Protein AF-A0A6G4UBR9-F1 (afdb_monomer_lite)

Sequence (156 aa):
MDETKSGARRSVGLKERVAYGGHAYQVTQICSYRVVLRPESAAERAKAAAEPVGKQRCFTTNPEAREAARSRAAKYRDDWTLVDKSVVHRLPIEQGVVLRSIDSDAETAFITVQCGGVSVAEWEHAAVGDTLEIGGVEYDVAEVGDGSVRLEPKGV

Radius of gyration: 16.21 Å; chains: 1; bounding box: 39×34×44 Å

Structure (mmCIF, N/CA/C/O backbone):
data_AF-A0A6G4UBR9-F1
#
_entry.id   AF-A0A6G4UBR9-F1
#
loop_
_atom_site.group_PDB
_atom_site.id
_atom_site.type_symbol
_atom_site.label_atom_id
_atom_site.label_alt_id
_atom_site.label_comp_id
_atom_site.label_asym_id
_atom_site.label_entity_id
_atom_site.label_seq_id
_atom_site.pdbx_PDB_ins_code
_atom_site.Cartn_x
_atom_site.Cartn_y
_atom_site.Cartn_z
_atom_site.occupancy
_atom_site.B_iso_or_equiv
_atom_site.auth_seq_id
_atom_site.auth_comp_id
_atom_site.auth_asym_id
_atom_site.auth_atom_id
_atom_site.pdbx_PDB_model_num
ATOM 1 N N . MET A 1 1 ? 25.434 16.502 14.320 1.00 30.47 1 MET A N 1
ATOM 2 C CA . MET A 1 1 ? 24.131 15.815 14.390 1.00 30.47 1 MET A CA 1
ATOM 3 C C . MET A 1 1 ? 23.572 15.885 12.987 1.00 30.47 1 MET A C 1
ATOM 5 O O . MET A 1 1 ? 23.349 16.983 12.506 1.00 30.47 1 MET A O 1
ATOM 9 N N . ASP A 1 2 ? 23.578 14.757 12.286 1.00 28.47 2 ASP A N 1
ATOM 10 C CA . ASP A 1 2 ? 23.347 14.677 10.843 1.00 28.47 2 ASP A CA 1
ATOM 11 C C . ASP A 1 2 ? 21.894 14.242 10.599 1.00 28.47 2 ASP A C 1
ATOM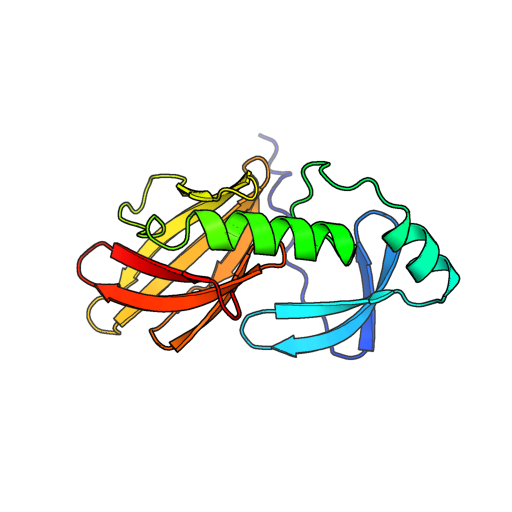 13 O O . ASP A 1 2 ? 21.528 13.099 10.867 1.00 28.47 2 ASP A O 1
ATOM 17 N N . GLU A 1 3 ? 21.054 15.188 10.178 1.00 31.69 3 GLU A N 1
ATOM 18 C CA . GLU A 1 3 ? 19.626 15.013 9.866 1.00 31.69 3 GLU A CA 1
ATOM 19 C C . GLU A 1 3 ? 19.384 14.510 8.427 1.00 31.69 3 GLU A C 1
ATOM 21 O O . GLU A 1 3 ? 18.327 14.733 7.838 1.00 31.69 3 GLU A O 1
ATOM 26 N N . THR A 1 4 ? 20.332 13.801 7.812 1.00 39.03 4 THR A N 1
ATOM 27 C CA . THR A 1 4 ? 20.114 13.198 6.489 1.00 39.03 4 THR A CA 1
ATOM 28 C C . THR A 1 4 ? 19.621 11.757 6.596 1.00 39.03 4 THR A C 1
ATOM 30 O O . THR A 1 4 ? 20.410 10.822 6.505 1.00 39.03 4 THR A O 1
ATOM 33 N N . LYS A 1 5 ? 18.302 11.552 6.764 1.00 38.31 5 LYS A N 1
ATOM 34 C CA . LYS A 1 5 ? 17.585 10.336 6.287 1.00 38.31 5 LYS A CA 1
ATOM 35 C C . LYS A 1 5 ? 16.053 10.375 6.417 1.00 38.31 5 LYS A C 1
ATOM 37 O O . LYS A 1 5 ? 15.416 9.332 6.519 1.00 38.31 5 LYS A O 1
ATOM 42 N N . SER A 1 6 ? 15.431 11.550 6.334 1.00 41.53 6 SER A N 1
ATOM 43 C CA . SER A 1 6 ? 14.025 11.613 5.915 1.00 41.53 6 SER A CA 1
ATOM 44 C C . SER A 1 6 ? 14.013 11.576 4.388 1.00 41.53 6 SER A C 1
ATOM 46 O O . SER A 1 6 ? 14.524 12.493 3.745 1.00 41.53 6 SER A O 1
ATOM 48 N N . GLY A 1 7 ? 13.545 10.479 3.787 1.00 51.84 7 GLY A N 1
ATOM 49 C CA . GLY A 1 7 ? 13.374 10.412 2.336 1.00 51.84 7 GLY A CA 1
ATOM 50 C C . GLY A 1 7 ? 12.474 11.565 1.897 1.00 51.84 7 GLY A C 1
ATOM 51 O O . GLY A 1 7 ? 11.346 11.669 2.369 1.00 51.84 7 GLY A O 1
ATOM 52 N N . ALA A 1 8 ? 12.983 12.467 1.056 1.00 58.78 8 ALA A N 1
ATOM 53 C CA . ALA A 1 8 ? 12.231 13.643 0.639 1.00 58.78 8 ALA A CA 1
ATOM 54 C C . ALA A 1 8 ? 10.898 13.211 0.009 1.00 58.78 8 ALA A C 1
ATOM 56 O O . ALA A 1 8 ? 10.883 12.521 -1.014 1.00 58.78 8 ALA A O 1
ATOM 57 N N . ARG A 1 9 ? 9.778 13.608 0.629 1.00 66.62 9 ARG A N 1
ATOM 58 C CA . ARG A 1 9 ? 8.444 13.434 0.047 1.00 66.62 9 ARG A CA 1
ATOM 59 C C . ARG A 1 9 ? 8.430 14.150 -1.305 1.00 66.62 9 ARG A C 1
ATOM 61 O O . ARG A 1 9 ? 8.761 15.332 -1.386 1.00 66.62 9 ARG A O 1
ATOM 68 N N . ARG A 1 10 ? 8.075 13.428 -2.369 1.00 70.50 10 ARG A N 1
ATOM 69 C CA . ARG A 1 10 ? 7.973 13.965 -3.730 1.00 70.50 10 ARG A CA 1
ATOM 70 C C . ARG A 1 10 ? 6.530 13.871 -4.202 1.00 70.50 10 ARG A C 1
ATOM 72 O O . ARG A 1 10 ? 5.969 12.780 -4.241 1.00 70.50 10 ARG A O 1
ATOM 79 N N . SER A 1 11 ? 5.975 14.999 -4.625 1.00 77.38 11 SER A N 1
ATOM 80 C CA . SER A 1 11 ? 4.713 15.040 -5.364 1.00 77.38 11 SER A CA 1
ATOM 81 C C . SER A 1 11 ? 4.957 14.705 -6.832 1.00 77.38 11 SER A C 1
ATOM 83 O O . SER A 1 11 ? 5.994 15.073 -7.386 1.00 77.38 11 SER A O 1
ATOM 85 N N . VAL A 1 12 ? 4.010 14.007 -7.455 1.00 81.62 12 VAL A N 1
ATOM 86 C CA . VAL A 1 12 ? 4.075 13.629 -8.871 1.00 81.62 12 VAL A CA 1
ATOM 87 C C . VAL A 1 12 ? 2.738 13.899 -9.553 1.00 81.62 12 VAL A C 1
ATOM 89 O O . VAL A 1 12 ? 1.682 13.691 -8.958 1.00 81.62 12 VAL A O 1
ATOM 92 N N . GLY A 1 13 ? 2.777 14.364 -10.799 1.00 86.44 13 GLY A N 1
ATOM 93 C CA . GLY A 1 13 ? 1.607 14.558 -11.652 1.00 86.44 13 GLY A CA 1
ATOM 94 C C . GLY A 1 13 ? 1.343 13.382 -12.596 1.00 86.44 13 GLY A C 1
ATOM 95 O O . GLY A 1 13 ? 2.224 12.574 -12.894 1.00 86.44 13 GLY A O 1
ATOM 96 N N . LEU A 1 14 ? 0.119 13.291 -13.126 1.00 88.31 14 LEU A N 1
ATOM 97 C CA . LEU A 1 14 ? -0.182 12.357 -14.215 1.00 88.31 14 LEU A CA 1
ATOM 98 C C . LEU A 1 14 ? 0.716 12.645 -15.425 1.00 88.31 14 LEU A C 1
ATOM 100 O O . LEU A 1 14 ? 0.948 13.799 -15.781 1.00 88.31 14 LEU A O 1
ATOM 104 N N . LYS A 1 15 ? 1.183 11.580 -16.083 1.00 89.56 15 LYS A N 1
ATOM 105 C CA . LYS A 1 15 ? 2.144 11.586 -17.201 1.00 89.56 15 LYS A CA 1
ATOM 106 C C . LYS A 1 15 ? 3.544 12.096 -16.848 1.00 89.56 15 LYS A C 1
ATOM 108 O O . LYS A 1 15 ? 4.403 12.097 -17.733 1.00 89.56 15 LYS A O 1
ATOM 113 N N . GLU A 1 16 ? 3.798 12.476 -15.595 1.00 92.69 16 GLU A N 1
ATOM 114 C CA . GLU A 1 16 ? 5.127 12.878 -15.142 1.00 92.69 16 GLU A CA 1
ATOM 115 C C . GLU A 1 16 ? 6.119 11.721 -15.277 1.00 92.69 16 GLU A C 1
ATOM 117 O O . GLU A 1 16 ? 5.779 10.549 -15.088 1.00 92.69 16 GLU A O 1
ATOM 122 N N . ARG A 1 17 ? 7.363 12.066 -15.612 1.00 91.00 17 ARG A N 1
ATOM 123 C CA . ARG A 1 17 ? 8.482 11.131 -15.637 1.00 91.00 17 ARG A CA 1
ATOM 124 C C . ARG A 1 17 ? 9.142 11.059 -14.269 1.00 91.00 17 ARG A C 1
ATOM 126 O O . ARG A 1 17 ? 9.564 12.073 -13.710 1.00 91.00 17 ARG A O 1
ATOM 133 N N . VAL A 1 18 ? 9.290 9.846 -13.760 1.00 87.81 18 VAL A N 1
ATOM 134 C CA . VAL A 1 18 ? 9.942 9.576 -12.480 1.00 87.81 18 VAL A CA 1
ATOM 135 C C . VAL A 1 18 ? 11.016 8.515 -12.661 1.00 87.81 18 VAL A C 1
ATOM 137 O O . VAL A 1 18 ? 10.850 7.571 -13.432 1.00 87.81 18 VAL A O 1
ATOM 140 N N . ALA A 1 19 ? 12.126 8.673 -11.946 1.00 85.31 19 ALA A N 1
ATOM 141 C CA . ALA A 1 19 ? 13.169 7.663 -11.873 1.00 85.31 19 ALA A CA 1
ATOM 142 C C . ALA A 1 19 ? 13.040 6.918 -10.543 1.00 85.31 19 ALA A C 1
ATOM 144 O O . ALA A 1 19 ? 12.997 7.549 -9.487 1.00 85.31 19 ALA A O 1
ATOM 145 N N . TYR A 1 20 ? 12.981 5.590 -10.587 1.00 76.69 20 TYR A N 1
ATOM 146 C CA . TYR A 1 20 ? 12.925 4.752 -9.391 1.00 76.69 20 TYR A CA 1
ATOM 147 C C . TYR A 1 20 ? 13.752 3.484 -9.591 1.00 76.69 20 TYR A C 1
ATOM 149 O O . TYR A 1 20 ? 13.640 2.817 -10.617 1.00 76.69 20 TYR A O 1
ATOM 157 N N . GLY A 1 21 ? 14.601 3.150 -8.616 1.00 72.25 21 GLY A N 1
ATOM 158 C CA . GLY A 1 21 ? 15.419 1.934 -8.663 1.00 72.25 21 GLY A CA 1
ATOM 159 C C . GLY A 1 21 ? 16.305 1.817 -9.910 1.00 72.25 21 GLY A C 1
ATOM 160 O O . GLY A 1 21 ? 16.517 0.707 -10.377 1.00 72.25 21 GLY A O 1
ATOM 161 N N . GLY A 1 22 ? 16.770 2.940 -10.473 1.00 79.69 22 GLY A N 1
ATOM 162 C CA . GLY A 1 22 ? 17.583 2.973 -11.698 1.00 79.69 22 GLY A CA 1
ATOM 163 C C . GLY A 1 22 ? 16.797 2.927 -13.015 1.00 79.69 22 GLY A C 1
ATOM 164 O O . GLY A 1 22 ? 17.414 2.949 -14.076 1.00 79.69 22 GLY A O 1
ATOM 165 N N . HIS A 1 23 ? 15.463 2.908 -12.963 1.00 81.81 23 HIS A N 1
ATOM 166 C CA . HIS A 1 23 ? 14.595 2.828 -14.140 1.00 81.81 23 HIS A CA 1
ATOM 167 C C . HIS A 1 23 ? 13.775 4.096 -14.342 1.00 81.81 23 HIS A C 1
ATOM 169 O O . HIS A 1 23 ? 13.371 4.748 -13.374 1.00 81.81 23 HIS A O 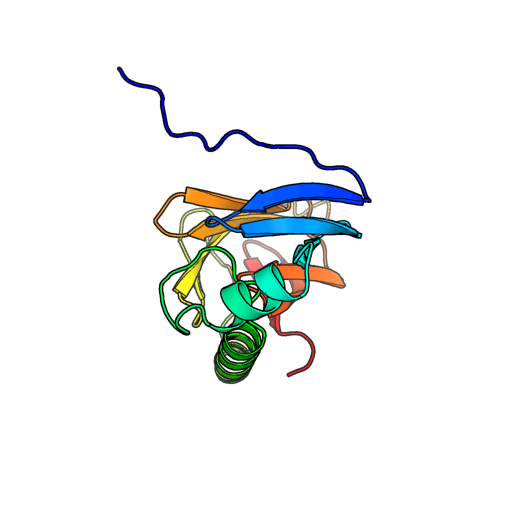1
ATOM 175 N N . ALA A 1 24 ? 13.487 4.401 -15.605 1.00 88.12 24 ALA A N 1
ATOM 176 C CA . ALA A 1 24 ? 12.612 5.500 -15.992 1.00 88.12 24 ALA A CA 1
ATOM 177 C C . ALA A 1 24 ? 11.163 5.022 -16.158 1.00 88.12 24 ALA A C 1
ATOM 179 O O . ALA A 1 24 ? 10.872 4.064 -16.887 1.00 88.12 24 ALA A O 1
ATOM 180 N N . TYR A 1 25 ? 10.244 5.727 -15.504 1.00 88.19 25 TYR A N 1
ATOM 181 C CA . TYR A 1 25 ? 8.816 5.454 -15.534 1.00 88.19 25 TYR A CA 1
ATOM 182 C C . TYR A 1 25 ? 8.013 6.697 -15.892 1.00 88.19 25 TYR A C 1
ATOM 184 O O . TYR A 1 25 ? 8.410 7.824 -15.604 1.00 88.19 25 TYR A O 1
ATOM 192 N N . GLN A 1 26 ? 6.827 6.465 -16.440 1.00 91.69 26 GLN A N 1
ATOM 193 C CA . GLN A 1 26 ? 5.763 7.446 -16.542 1.00 91.69 26 GLN A CA 1
ATOM 194 C C . GLN A 1 26 ? 4.672 7.144 -15.510 1.00 91.69 26 GLN A C 1
ATOM 196 O O . GLN A 1 26 ? 4.237 5.997 -15.371 1.00 91.69 26 GLN A O 1
ATOM 201 N N . VAL A 1 27 ? 4.185 8.179 -14.831 1.00 88.19 27 VAL A N 1
ATOM 202 C CA . VAL A 1 27 ? 2.993 8.098 -13.984 1.00 88.19 27 VAL A CA 1
ATOM 203 C C . VAL A 1 27 ? 1.758 7.954 -14.872 1.00 88.19 27 VAL A C 1
ATOM 205 O O . VAL A 1 27 ? 1.431 8.845 -15.653 1.00 88.19 27 VAL A O 1
ATOM 208 N N . THR A 1 28 ? 1.063 6.827 -14.769 1.00 87.50 28 THR A N 1
ATOM 209 C CA . THR A 1 28 ? -0.104 6.510 -15.615 1.00 87.50 28 THR A CA 1
ATOM 210 C C . THR A 1 28 ? -1.434 6.613 -14.886 1.00 87.50 28 THR A C 1
ATOM 212 O O . THR A 1 28 ? -2.459 6.814 -15.529 1.00 87.50 28 THR A O 1
ATOM 215 N N . GLN A 1 29 ? -1.418 6.527 -13.559 1.00 84.88 29 GLN A N 1
ATOM 216 C CA . GLN A 1 29 ? -2.602 6.641 -12.716 1.00 84.88 29 GLN A CA 1
ATOM 217 C C . GLN A 1 29 ? -2.180 7.184 -11.350 1.00 84.88 29 GLN A C 1
ATOM 219 O O . GLN A 1 29 ? -1.132 6.798 -10.830 1.00 84.88 29 GLN A O 1
ATOM 224 N N . ILE A 1 30 ? -3.004 8.063 -10.786 1.00 81.69 30 ILE A N 1
ATOM 225 C CA . ILE A 1 30 ? -2.905 8.540 -9.407 1.00 81.69 30 ILE A CA 1
ATOM 226 C C . ILE A 1 30 ? -4.266 8.265 -8.773 1.00 81.69 30 ILE A C 1
ATOM 228 O O . ILE A 1 30 ? -5.286 8.733 -9.275 1.00 81.69 30 ILE A O 1
ATOM 232 N N . CYS A 1 31 ? -4.273 7.471 -7.713 1.00 78.31 31 CYS A N 1
ATOM 233 C CA . CYS A 1 31 ? -5.439 7.179 -6.888 1.00 78.31 31 CYS A CA 1
ATOM 234 C C . CYS A 1 31 ? -5.136 7.554 -5.442 1.00 78.31 31 CYS A C 1
ATOM 236 O O . CYS A 1 31 ? -3.971 7.716 -5.084 1.00 78.31 31 CYS A O 1
ATOM 238 N N . SER A 1 32 ? -6.177 7.634 -4.611 1.00 68.12 32 SER A N 1
ATOM 239 C CA . SER A 1 32 ? -6.049 7.924 -3.176 1.00 68.12 32 SER A CA 1
ATOM 240 C C . SER A 1 32 ? -5.051 7.007 -2.461 1.00 68.12 32 SER A C 1
ATOM 242 O O . SER A 1 32 ? -4.420 7.433 -1.503 1.00 68.12 32 SER A O 1
ATOM 244 N N . TYR A 1 33 ? -4.854 5.783 -2.959 1.00 65.38 33 TYR A N 1
ATOM 245 C CA . TYR A 1 33 ? -4.008 4.772 -2.330 1.00 65.38 33 TYR A CA 1
ATOM 246 C C . TYR A 1 33 ? -2.816 4.283 -3.159 1.00 65.38 33 TYR A C 1
ATOM 248 O O . TYR A 1 33 ? -2.034 3.475 -2.660 1.00 65.38 33 TYR A O 1
ATOM 256 N N . ARG A 1 34 ? -2.662 4.721 -4.420 1.00 75.12 34 ARG A N 1
ATOM 257 C CA . ARG A 1 34 ? -1.521 4.302 -5.254 1.00 75.12 34 ARG A CA 1
ATOM 258 C C . ARG A 1 34 ? -1.152 5.292 -6.348 1.00 75.12 34 ARG A C 1
ATOM 260 O O . ARG A 1 34 ? -1.999 5.987 -6.907 1.00 75.12 34 ARG A O 1
ATOM 267 N N . VAL A 1 35 ? 0.108 5.216 -6.766 1.00 77.75 35 VAL A N 1
ATOM 268 C CA . VAL A 1 35 ? 0.606 5.787 -8.021 1.00 77.75 35 VAL A CA 1
ATOM 269 C C . VAL A 1 35 ? 1.061 4.644 -8.924 1.00 77.75 35 VAL A C 1
ATOM 271 O O . VAL A 1 35 ? 1.925 3.856 -8.547 1.00 77.75 35 VAL A O 1
ATOM 274 N N . VAL A 1 36 ? 0.505 4.548 -10.134 1.00 82.81 36 VAL A N 1
ATOM 275 C CA . VAL A 1 36 ? 0.893 3.502 -11.093 1.00 82.81 36 VAL A CA 1
ATOM 276 C C . VAL A 1 36 ? 1.984 4.007 -12.010 1.00 82.81 36 VAL A C 1
ATOM 278 O O . VAL A 1 36 ? 1.781 4.931 -12.805 1.00 82.81 36 VAL A O 1
ATOM 281 N N . LEU A 1 37 ? 3.125 3.333 -11.947 1.00 85.31 37 LEU A N 1
ATOM 282 C CA . LEU A 1 37 ? 4.283 3.598 -12.782 1.00 85.31 37 LEU A CA 1
ATOM 283 C C . LEU A 1 37 ? 4.339 2.610 -13.946 1.00 85.31 37 LEU A C 1
ATOM 285 O O . LEU A 1 37 ? 4.368 1.396 -13.749 1.00 85.31 37 LEU A O 1
ATOM 289 N N . ARG A 1 38 ? 4.397 3.131 -15.172 1.00 85.69 38 ARG A N 1
ATOM 290 C CA . ARG A 1 38 ? 4.641 2.339 -16.380 1.00 85.69 38 ARG A CA 1
ATOM 291 C C . ARG A 1 38 ? 6.073 2.573 -16.853 1.00 85.69 38 ARG A C 1
ATOM 293 O O . ARG A 1 38 ? 6.440 3.737 -16.998 1.00 85.69 38 ARG A O 1
ATOM 300 N N . PRO A 1 39 ? 6.871 1.526 -17.134 1.00 87.94 39 PRO A N 1
ATOM 301 C CA . PRO A 1 39 ? 8.190 1.709 -17.732 1.00 87.94 39 PRO A CA 1
ATOM 302 C C . PRO A 1 39 ? 8.090 2.549 -19.007 1.00 87.94 39 PRO A C 1
ATOM 304 O O . PRO A 1 39 ? 7.222 2.289 -19.847 1.00 87.94 39 PRO A O 1
ATOM 307 N N . GLU A 1 40 ? 8.962 3.548 -19.142 1.00 88.19 40 GLU A N 1
ATOM 308 C CA . GLU A 1 40 ? 8.854 4.557 -20.204 1.00 88.19 40 GLU A CA 1
ATOM 309 C C . GLU A 1 40 ? 9.024 3.960 -21.611 1.00 88.19 40 GLU A C 1
ATOM 311 O O . GLU A 1 40 ? 8.451 4.449 -22.582 1.00 88.19 40 GLU A O 1
ATOM 316 N N . SER A 1 41 ? 9.774 2.863 -21.729 1.00 88.06 41 SER A N 1
ATOM 317 C CA . SER A 1 41 ? 10.056 2.206 -23.004 1.00 88.06 41 SER A CA 1
ATOM 318 C C . SER A 1 41 ? 9.958 0.684 -22.910 1.00 88.06 41 SER A C 1
ATOM 320 O O . SER A 1 41 ? 9.911 0.100 -21.825 1.00 88.06 41 SER A O 1
ATOM 322 N N . ALA A 1 42 ? 9.947 0.015 -24.067 1.00 86.75 42 ALA A N 1
ATOM 323 C CA . ALA A 1 42 ? 10.048 -1.443 -24.132 1.00 86.75 42 ALA A CA 1
ATOM 324 C C . ALA A 1 42 ? 11.366 -1.955 -23.522 1.00 86.75 42 ALA A C 1
ATOM 326 O O . ALA A 1 42 ? 11.363 -2.979 -22.843 1.00 86.75 42 ALA A O 1
ATOM 327 N N . ALA A 1 43 ? 12.465 -1.213 -23.700 1.00 86.62 43 ALA A N 1
ATOM 328 C CA . ALA A 1 43 ? 13.753 -1.540 -23.097 1.00 86.62 43 ALA A CA 1
ATOM 329 C C . ALA A 1 43 ? 13.702 -1.436 -21.565 1.00 86.62 43 ALA A C 1
ATOM 331 O O . ALA A 1 43 ? 14.135 -2.356 -20.880 1.00 86.62 43 ALA A O 1
ATOM 332 N N . GLU A 1 44 ? 13.113 -0.368 -21.017 1.00 86.38 44 GLU A N 1
ATOM 333 C CA . GLU A 1 44 ? 12.927 -0.236 -19.564 1.00 86.38 44 GLU A CA 1
ATOM 334 C C . GLU A 1 44 ? 11.989 -1.304 -19.007 1.00 86.38 44 GLU A C 1
ATOM 336 O O . GLU A 1 44 ? 12.242 -1.845 -17.936 1.00 86.38 44 GLU A O 1
ATOM 341 N N . ARG A 1 45 ? 10.949 -1.685 -19.757 1.00 84.75 45 ARG A N 1
ATOM 342 C CA . ARG A 1 45 ? 10.078 -2.802 -19.378 1.00 84.75 45 ARG A CA 1
ATOM 343 C C . ARG A 1 45 ? 10.845 -4.120 -19.295 1.00 84.75 45 ARG A C 1
ATOM 345 O O . ARG A 1 45 ? 10.662 -4.849 -18.329 1.00 84.75 45 ARG A O 1
ATOM 352 N N . ALA A 1 46 ? 11.693 -4.415 -20.279 1.00 85.00 46 ALA A N 1
ATOM 353 C CA . ALA A 1 46 ? 12.504 -5.630 -20.285 1.00 85.00 46 ALA A CA 1
ATOM 354 C C . ALA A 1 46 ? 13.503 -5.644 -19.119 1.00 85.00 46 ALA A C 1
ATOM 356 O O . ALA A 1 46 ? 13.627 -6.651 -18.429 1.00 85.00 46 ALA A O 1
ATOM 357 N N . LYS A 1 47 ? 14.157 -4.507 -18.846 1.00 83.06 47 LYS A N 1
ATOM 358 C CA . LYS A 1 47 ? 15.059 -4.365 -17.696 1.00 83.06 47 LYS A CA 1
ATOM 359 C C . LYS A 1 47 ? 14.328 -4.546 -16.364 1.00 83.06 47 LYS A C 1
ATOM 361 O O . LYS A 1 47 ? 14.809 -5.291 -15.523 1.00 83.06 47 LYS A O 1
ATOM 366 N N . ALA A 1 48 ? 13.164 -3.915 -16.190 1.00 76.88 48 ALA A N 1
ATOM 367 C CA . ALA A 1 48 ? 12.363 -4.037 -14.973 1.00 76.88 48 ALA A CA 1
ATOM 368 C C . ALA A 1 48 ? 11.826 -5.464 -14.760 1.00 76.88 48 ALA A C 1
ATOM 370 O O . ALA A 1 48 ? 11.712 -5.912 -13.625 1.00 76.88 48 ALA A O 1
ATOM 371 N N . ALA A 1 49 ? 11.516 -6.192 -15.837 1.00 79.19 49 ALA A N 1
ATOM 372 C CA . ALA A 1 49 ? 11.103 -7.594 -15.765 1.00 79.19 49 ALA A CA 1
ATOM 373 C C . ALA A 1 49 ? 12.268 -8.547 -15.440 1.00 79.19 49 ALA A C 1
ATOM 375 O O . ALA A 1 49 ? 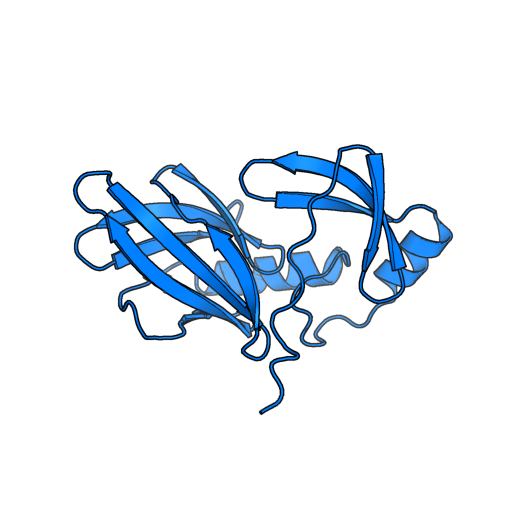12.062 -9.553 -14.773 1.00 79.19 49 ALA A O 1
ATOM 376 N N . ALA A 1 50 ? 13.489 -8.222 -15.873 1.00 81.00 50 ALA A N 1
ATOM 377 C CA . ALA A 1 50 ? 14.690 -9.005 -15.580 1.00 81.00 50 ALA A CA 1
ATOM 378 C C . ALA A 1 50 ? 15.223 -8.807 -14.146 1.00 81.00 50 ALA A C 1
ATOM 380 O O . ALA A 1 50 ? 16.187 -9.462 -13.747 1.00 81.00 50 ALA A O 1
ATOM 381 N N . GLU A 1 51 ? 14.628 -7.896 -13.372 1.00 72.75 51 GLU A N 1
ATOM 382 C CA . GLU A 1 51 ? 15.006 -7.673 -11.981 1.00 72.75 51 GLU A CA 1
ATOM 383 C C . GLU A 1 51 ? 14.744 -8.923 -11.125 1.00 72.75 51 GLU A C 1
ATOM 385 O O . GLU A 1 51 ? 13.637 -9.470 -11.185 1.00 72.75 51 GLU A O 1
ATOM 390 N N . PRO A 1 52 ? 15.713 -9.368 -10.297 1.00 66.38 52 PRO A N 1
ATOM 391 C CA . PRO A 1 52 ? 15.568 -10.577 -9.498 1.00 66.38 52 PRO A CA 1
ATOM 392 C C . PRO A 1 52 ? 14.342 -10.534 -8.586 1.00 66.38 52 PRO A C 1
ATOM 394 O O . PRO A 1 52 ? 14.186 -9.628 -7.760 1.00 66.38 52 PRO A O 1
ATOM 397 N N . VAL A 1 53 ? 13.513 -11.569 -8.686 1.00 64.94 53 VAL A N 1
ATOM 398 C CA . VAL A 1 53 ? 12.395 -11.803 -7.773 1.00 64.94 53 VAL A CA 1
ATOM 399 C C . VAL A 1 53 ? 12.949 -12.118 -6.378 1.00 64.94 53 VAL A C 1
ATOM 401 O O . VAL A 1 53 ? 13.854 -12.936 -6.228 1.00 64.94 53 VAL A O 1
ATOM 404 N N . GLY A 1 54 ? 12.421 -11.462 -5.342 1.00 54.69 54 GLY A N 1
ATOM 405 C CA . GLY A 1 54 ? 12.740 -11.781 -3.944 1.00 54.69 54 GLY A CA 1
ATOM 406 C C . GLY A 1 54 ? 13.877 -10.983 -3.295 1.00 54.69 54 GLY A C 1
ATOM 407 O O . GLY A 1 54 ? 14.158 -11.206 -2.121 1.00 54.69 54 GLY A O 1
ATOM 408 N N . LYS A 1 55 ? 14.507 -10.017 -3.980 1.00 53.66 55 LYS A N 1
ATOM 409 C CA . LYS A 1 55 ? 15.277 -8.985 -3.259 1.00 53.66 55 LYS A CA 1
ATOM 410 C C . LYS A 1 55 ? 14.306 -8.097 -2.480 1.00 53.66 55 LYS A C 1
ATOM 412 O O . LYS A 1 55 ? 13.312 -7.661 -3.056 1.00 53.66 55 LYS A O 1
ATOM 417 N N . GLN A 1 56 ? 14.616 -7.798 -1.213 1.00 54.50 56 GLN A N 1
ATOM 418 C CA . GLN A 1 56 ? 13.875 -6.828 -0.399 1.00 54.50 56 GLN A CA 1
ATOM 419 C C . GLN A 1 56 ? 13.836 -5.476 -1.111 1.00 54.50 56 GLN A C 1
ATOM 421 O O . GLN A 1 56 ? 14.768 -4.674 -1.034 1.00 54.50 56 GLN A O 1
ATOM 426 N N . ARG A 1 57 ? 12.755 -5.234 -1.847 1.00 62.59 57 ARG A N 1
ATOM 427 C CA . ARG A 1 57 ? 12.442 -3.932 -2.408 1.00 62.59 57 ARG A CA 1
ATOM 428 C C . ARG A 1 57 ? 11.161 -3.455 -1.758 1.00 62.59 57 ARG A C 1
ATOM 430 O O . ARG A 1 57 ? 10.175 -4.181 -1.679 1.00 62.59 57 ARG A O 1
ATOM 437 N N . CYS A 1 58 ? 11.181 -2.203 -1.331 1.00 66.88 58 CYS A N 1
ATOM 438 C CA . CYS A 1 58 ? 10.011 -1.544 -0.766 1.00 66.88 58 CYS A CA 1
ATOM 439 C C . CYS A 1 58 ? 8.879 -1.408 -1.794 1.00 66.88 58 CYS A C 1
ATOM 441 O O . CYS A 1 58 ? 7.713 -1.289 -1.433 1.00 66.88 58 CYS A O 1
ATOM 443 N N . PHE A 1 59 ? 9.238 -1.459 -3.077 1.00 69.00 59 PHE A N 1
ATOM 444 C CA . PHE A 1 59 ? 8.335 -1.426 -4.210 1.00 69.00 59 PHE A CA 1
ATOM 445 C C . PHE A 1 59 ? 8.917 -2.245 -5.369 1.00 69.00 59 PHE A C 1
ATOM 447 O O . PHE A 1 59 ? 10.130 -2.245 -5.598 1.00 69.00 59 PHE A O 1
ATOM 454 N N . THR A 1 60 ? 8.056 -2.924 -6.123 1.00 71.44 60 THR A N 1
ATOM 455 C CA . THR A 1 60 ? 8.440 -3.655 -7.335 1.00 71.44 60 THR A CA 1
ATOM 456 C C . THR A 1 60 ? 7.420 -3.434 -8.446 1.00 71.44 60 THR A C 1
ATOM 458 O O . THR A 1 60 ? 6.213 -3.460 -8.216 1.00 71.44 60 THR A O 1
ATOM 461 N N . THR A 1 61 ? 7.917 -3.230 -9.665 1.00 71.75 61 THR A N 1
ATOM 462 C CA . THR A 1 61 ? 7.112 -3.204 -10.896 1.00 71.75 61 THR A CA 1
ATOM 463 C C . THR A 1 61 ? 7.175 -4.528 -11.658 1.00 71.75 61 THR A C 1
ATOM 465 O O . THR A 1 61 ? 6.491 -4.665 -12.671 1.00 71.75 61 THR A O 1
ATOM 468 N N . ASN A 1 62 ? 7.961 -5.504 -11.179 1.00 76.50 62 ASN A N 1
ATOM 469 C CA . ASN A 1 62 ? 8.053 -6.834 -11.777 1.00 76.50 62 ASN A CA 1
ATOM 470 C C . ASN A 1 62 ? 6.732 -7.603 -11.530 1.00 76.50 62 ASN A C 1
ATOM 472 O O . ASN A 1 62 ? 6.394 -7.853 -10.368 1.00 76.50 62 ASN A O 1
ATOM 476 N N . PRO A 1 63 ? 5.988 -7.995 -12.586 1.00 77.25 63 PRO A N 1
ATOM 477 C CA . PRO A 1 63 ? 4.714 -8.700 -12.447 1.00 77.25 63 PRO A CA 1
ATOM 478 C C . PRO A 1 63 ? 4.812 -10.031 -11.690 1.00 77.25 63 PRO A C 1
ATOM 480 O O . PRO A 1 63 ? 3.952 -10.315 -10.864 1.00 77.25 63 PRO A O 1
ATOM 483 N N . GLU A 1 64 ? 5.871 -10.815 -11.906 1.00 80.44 64 GLU A N 1
ATOM 484 C CA . GLU A 1 64 ? 6.061 -12.111 -11.238 1.00 80.44 64 GLU A CA 1
ATOM 485 C C . GLU A 1 64 ? 6.308 -11.935 -9.738 1.00 80.44 64 GLU A C 1
ATOM 487 O O . GLU A 1 64 ? 5.786 -12.686 -8.917 1.00 80.44 64 GLU A O 1
ATOM 492 N N . ALA A 1 65 ? 7.054 -10.893 -9.358 1.00 78.31 65 ALA A N 1
ATOM 493 C CA . ALA A 1 65 ? 7.268 -10.560 -7.953 1.00 78.31 65 ALA A CA 1
ATOM 494 C C . ALA A 1 65 ? 5.966 -10.126 -7.261 1.00 78.31 65 ALA A C 1
ATOM 496 O O . ALA A 1 65 ? 5.745 -10.482 -6.103 1.00 78.31 65 ALA A O 1
ATOM 497 N N . ARG A 1 66 ? 5.093 -9.391 -7.965 1.00 78.12 66 ARG A N 1
ATOM 498 C CA . ARG A 1 66 ? 3.767 -9.019 -7.446 1.00 78.12 66 ARG A CA 1
ATOM 499 C C . ARG A 1 66 ? 2.863 -10.234 -7.286 1.00 78.12 66 ARG A C 1
ATOM 501 O O . ARG A 1 66 ? 2.199 -10.352 -6.263 1.00 78.12 66 ARG A O 1
ATOM 508 N N . GLU A 1 67 ? 2.867 -11.141 -8.256 1.00 81.69 67 GLU A N 1
ATOM 509 C CA . GLU A 1 67 ? 2.072 -12.369 -8.193 1.00 81.69 67 GLU A CA 1
ATOM 510 C C . GLU A 1 67 ? 2.534 -13.284 -7.051 1.00 81.69 67 GLU A C 1
ATOM 512 O O . GLU A 1 67 ? 1.727 -13.761 -6.254 1.00 81.69 67 GLU A O 1
ATOM 517 N N . ALA A 1 68 ? 3.849 -13.440 -6.883 1.00 80.12 68 ALA A N 1
ATOM 518 C CA . ALA A 1 68 ? 4.416 -14.160 -5.749 1.00 80.12 68 ALA A CA 1
ATOM 519 C C . ALA A 1 68 ? 4.042 -13.511 -4.403 1.00 80.12 68 ALA A C 1
ATOM 521 O O . ALA A 1 68 ? 3.743 -14.221 -3.440 1.00 80.12 68 ALA A O 1
ATOM 522 N N . ALA A 1 69 ? 4.033 -12.175 -4.325 1.00 78.62 69 ALA A N 1
ATOM 523 C CA . ALA A 1 69 ? 3.600 -11.451 -3.132 1.00 78.62 69 ALA A CA 1
ATOM 524 C C . ALA A 1 69 ? 2.110 -11.688 -2.830 1.00 78.62 69 ALA A C 1
ATOM 526 O O . ALA A 1 69 ? 1.775 -11.998 -1.688 1.00 78.62 69 ALA A O 1
ATOM 527 N N . ARG A 1 70 ? 1.236 -11.637 -3.847 1.00 80.00 70 ARG A N 1
ATOM 528 C CA . ARG A 1 70 ? -0.204 -11.938 -3.730 1.00 80.00 70 ARG A CA 1
ATOM 529 C C . ARG A 1 70 ? -0.458 -13.368 -3.259 1.00 80.00 70 ARG A C 1
ATOM 531 O O . ARG A 1 70 ? -1.194 -13.576 -2.300 1.00 80.00 70 ARG A O 1
ATOM 538 N N . SER A 1 71 ? 0.223 -14.339 -3.862 1.00 81.06 71 SER A N 1
ATOM 539 C CA . SER A 1 71 ? 0.137 -15.752 -3.473 1.00 81.06 71 SER A CA 1
ATOM 540 C C . SER A 1 71 ? 0.550 -15.982 -2.014 1.00 81.06 71 SER A C 1
ATOM 542 O O . SER A 1 71 ? -0.070 -16.771 -1.302 1.00 81.06 71 SER A O 1
ATOM 544 N N . ARG A 1 72 ? 1.588 -15.279 -1.534 1.00 77.31 72 ARG A N 1
ATOM 545 C CA . ARG A 1 72 ? 1.980 -15.318 -0.116 1.00 77.31 72 ARG A CA 1
ATOM 546 C C . ARG A 1 72 ? 0.920 -14.673 0.763 1.00 77.31 72 ARG A C 1
ATOM 548 O O . ARG A 1 72 ? 0.546 -15.273 1.758 1.00 77.31 72 ARG A O 1
ATOM 555 N N . ALA A 1 73 ? 0.430 -13.497 0.387 1.00 76.75 73 ALA A N 1
ATOM 556 C CA . ALA A 1 73 ? -0.622 -12.774 1.093 1.00 76.75 73 ALA A CA 1
ATOM 557 C C . ALA A 1 73 ? -1.878 -13.636 1.323 1.00 76.75 73 ALA A C 1
ATOM 559 O O . ALA A 1 73 ? -2.340 -13.743 2.456 1.00 76.75 73 ALA A O 1
ATOM 560 N N . ALA A 1 74 ? -2.352 -14.336 0.285 1.00 77.00 74 ALA A N 1
ATOM 561 C CA . ALA A 1 74 ? -3.509 -15.236 0.347 1.00 77.00 74 ALA A CA 1
ATOM 562 C C . ALA A 1 74 ? -3.418 -16.274 1.476 1.00 77.00 74 ALA A C 1
ATOM 564 O O . ALA A 1 74 ? -4.407 -16.599 2.130 1.00 77.00 74 ALA A O 1
ATOM 565 N N . LYS A 1 75 ? -2.210 -16.802 1.708 1.00 74.56 75 LYS A N 1
ATOM 566 C CA . LYS A 1 75 ? -1.961 -17.874 2.675 1.00 74.56 75 LYS A CA 1
ATOM 567 C C . LYS A 1 75 ? -2.132 -17.428 4.133 1.00 74.56 75 LYS A C 1
ATOM 569 O O . LYS A 1 75 ? -2.329 -18.283 4.987 1.00 74.56 75 LYS A O 1
ATOM 574 N N . TYR A 1 76 ? -2.057 -16.127 4.411 1.00 68.75 76 TYR A N 1
ATOM 575 C CA . TYR A 1 76 ? -2.084 -15.560 5.767 1.00 68.75 76 TYR A CA 1
ATOM 576 C C . TYR A 1 76 ? -3.213 -14.539 5.950 1.00 68.75 76 TYR A C 1
ATOM 578 O O . TYR A 1 76 ? -3.108 -13.641 6.781 1.00 68.75 76 TYR A O 1
ATOM 586 N N . ARG A 1 77 ? -4.279 -14.652 5.150 1.00 68.62 77 ARG A N 1
ATOM 587 C CA . ARG A 1 77 ? -5.402 -13.701 5.135 1.00 68.62 77 ARG A CA 1
ATOM 588 C C . ARG A 1 77 ? -6.063 -13.493 6.508 1.00 68.62 77 ARG A C 1
ATOM 590 O O . ARG A 1 77 ? -6.568 -12.411 6.763 1.00 68.62 77 ARG A O 1
ATOM 597 N N . ASP A 1 78 ? -6.043 -14.508 7.375 1.00 63.94 78 ASP A N 1
ATOM 598 C CA . ASP A 1 78 ? -6.734 -14.483 8.671 1.00 63.94 78 ASP A CA 1
ATOM 599 C C . ASP A 1 78 ? -5.896 -13.788 9.776 1.00 63.94 78 ASP A C 1
ATOM 601 O O . ASP A 1 78 ? -6.405 -13.524 10.862 1.00 63.94 78 ASP A O 1
ATOM 605 N N . ASP A 1 79 ? -4.627 -13.444 9.505 1.00 65.50 79 ASP A N 1
ATOM 606 C CA . ASP A 1 79 ? -3.665 -12.978 10.520 1.00 65.50 79 ASP A CA 1
ATOM 607 C C . ASP A 1 79 ? -3.457 -11.448 10.548 1.00 65.50 79 ASP A C 1
ATOM 609 O O . ASP A 1 79 ? -2.562 -10.952 11.239 1.00 65.50 79 ASP A O 1
ATOM 613 N N . TRP A 1 80 ? -4.214 -10.658 9.778 1.00 75.50 80 TRP A N 1
ATOM 614 C CA . TRP A 1 80 ? -3.900 -9.231 9.574 1.00 75.50 80 TRP A CA 1
ATOM 615 C C . TRP A 1 80 ? -4.774 -8.282 10.368 1.00 75.50 80 TRP A C 1
ATOM 617 O O . TRP A 1 80 ? -5.422 -7.376 9.842 1.00 75.50 80 TRP A O 1
ATOM 627 N N . THR A 1 81 ? -4.716 -8.474 11.678 1.00 83.06 81 THR A N 1
ATOM 628 C CA . THR A 1 81 ? -5.205 -7.485 12.631 1.00 83.06 81 THR A CA 1
ATOM 629 C C . THR A 1 81 ? -4.020 -6.690 13.172 1.00 83.06 81 THR A C 1
ATOM 631 O O . THR A 1 81 ? -3.112 -7.234 13.804 1.00 83.06 81 THR A O 1
ATOM 634 N N . LEU A 1 82 ? -4.015 -5.388 12.905 1.00 81.31 82 LEU A N 1
ATOM 635 C CA . LEU A 1 82 ? -3.086 -4.431 13.494 1.00 81.31 82 LEU A CA 1
ATOM 636 C C . LEU A 1 82 ? -3.659 -4.023 14.851 1.00 81.31 82 LEU A C 1
ATOM 638 O O . LEU A 1 82 ? -4.739 -3.453 14.876 1.00 81.31 82 LEU A O 1
ATOM 642 N N . VAL A 1 83 ? -2.991 -4.328 15.964 1.00 76.69 83 VAL A N 1
ATOM 643 C CA . VAL A 1 83 ? -3.575 -4.187 17.322 1.00 76.69 83 VAL A CA 1
ATOM 644 C C . VAL A 1 83 ? -2.798 -3.246 18.247 1.00 76.69 83 VAL A C 1
ATOM 646 O O . VAL A 1 83 ? -3.214 -3.011 19.377 1.00 76.69 83 VAL A O 1
ATOM 649 N N . ASP A 1 84 ? -1.656 -2.712 17.806 1.00 71.44 84 ASP A N 1
ATOM 650 C CA . ASP A 1 84 ? -0.786 -1.895 18.656 1.00 71.44 84 ASP A CA 1
ATOM 651 C C . ASP A 1 84 ? -0.161 -0.733 17.872 1.00 71.44 84 ASP A C 1
ATOM 653 O O . ASP A 1 84 ? 0.404 -0.913 16.791 1.00 71.44 84 ASP A O 1
ATOM 657 N N . LYS A 1 85 ? -0.225 0.469 18.461 1.00 65.75 85 LYS A N 1
ATOM 658 C CA . LYS A 1 85 ? 0.299 1.726 17.906 1.00 65.75 85 LYS A CA 1
ATOM 659 C C . LYS A 1 85 ? 1.840 1.797 17.846 1.00 65.75 85 LYS A C 1
ATOM 661 O O . LYS A 1 85 ? 2.414 2.779 17.368 1.00 65.75 85 LYS A O 1
ATOM 666 N N . SER A 1 86 ? 2.521 0.782 18.379 1.00 60.44 86 SER A N 1
ATOM 667 C CA . SER A 1 86 ? 3.973 0.746 18.573 1.00 60.44 86 SER A CA 1
ATOM 668 C C . SER A 1 86 ? 4.662 -0.509 18.024 1.00 60.44 86 SER A C 1
ATOM 670 O O . SER A 1 86 ? 5.895 -0.576 18.017 1.00 60.44 86 SER A O 1
ATOM 672 N N . VAL A 1 87 ? 3.899 -1.477 17.503 1.00 70.62 87 VAL A N 1
ATOM 673 C CA . VAL A 1 87 ? 4.436 -2.740 16.981 1.00 70.62 87 VAL A CA 1
ATOM 674 C C . VAL A 1 87 ? 4.515 -2.701 15.459 1.00 70.62 87 VAL A C 1
ATOM 676 O O . VAL A 1 87 ? 3.575 -2.331 14.760 1.00 70.62 87 VAL A O 1
ATOM 679 N N . VAL A 1 88 ? 5.664 -3.126 14.931 1.00 72.06 88 VAL A N 1
ATOM 680 C CA . VAL A 1 88 ? 5.817 -3.395 13.501 1.00 72.06 88 VAL A CA 1
ATOM 681 C C . V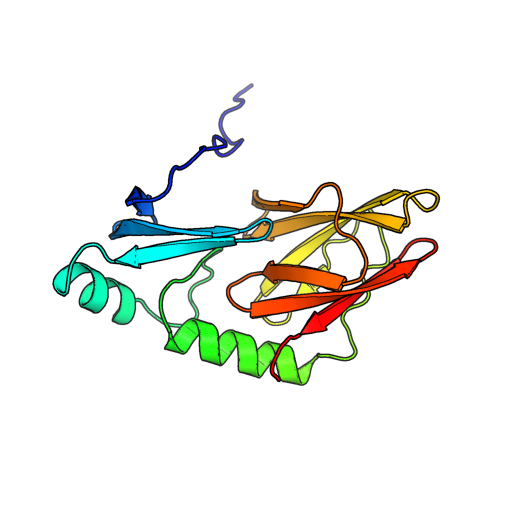AL A 1 88 ? 5.228 -4.770 13.208 1.00 72.06 88 VAL A C 1
ATOM 683 O O . VAL A 1 88 ? 5.857 -5.797 13.474 1.00 72.06 88 VAL A O 1
ATOM 686 N N . HIS A 1 89 ? 4.037 -4.792 12.621 1.00 73.69 89 HIS A N 1
ATOM 687 C CA . HIS A 1 89 ? 3.424 -6.000 12.090 1.00 73.69 89 HIS A CA 1
ATOM 688 C C . HIS A 1 89 ? 4.138 -6.377 10.792 1.00 73.69 89 HIS A C 1
ATOM 690 O O . HIS A 1 89 ? 4.018 -5.695 9.776 1.00 73.69 89 HIS A O 1
ATOM 696 N N . ARG A 1 90 ? 4.940 -7.444 10.817 1.00 73.12 90 ARG A N 1
ATOM 697 C CA . ARG A 1 90 ? 5.594 -7.935 9.600 1.00 73.12 90 ARG A CA 1
ATOM 698 C C . ARG A 1 90 ? 4.597 -8.730 8.777 1.00 73.12 90 ARG A C 1
ATOM 700 O O . ARG A 1 90 ? 4.185 -9.812 9.185 1.00 73.12 90 ARG A O 1
ATOM 707 N N . LEU A 1 91 ? 4.264 -8.218 7.600 1.00 69.44 91 LEU A N 1
ATOM 708 C CA . LEU A 1 91 ? 3.499 -8.980 6.629 1.00 69.44 91 LEU A CA 1
ATOM 709 C C . LEU A 1 91 ? 4.348 -10.140 6.073 1.00 69.44 91 LEU A C 1
ATOM 711 O O . LEU A 1 91 ? 5.576 -10.029 5.997 1.00 69.44 91 LEU A O 1
ATOM 715 N N . PRO A 1 92 ? 3.716 -11.220 5.581 1.00 63.34 92 PRO A N 1
ATOM 716 C CA . PRO A 1 92 ? 4.396 -12.336 4.904 1.00 63.34 92 PRO A CA 1
ATOM 717 C C . PRO A 1 92 ? 5.217 -11.935 3.666 1.00 63.34 92 PRO A C 1
ATOM 719 O O . PRO A 1 92 ? 6.036 -12.705 3.164 1.00 63.34 92 PRO A O 1
ATOM 722 N N . ILE A 1 93 ? 4.987 -10.723 3.160 1.00 64.38 93 ILE A N 1
ATOM 723 C CA . ILE A 1 93 ? 5.738 -10.081 2.075 1.00 64.38 93 ILE A CA 1
ATOM 724 C C . ILE A 1 93 ? 6.948 -9.273 2.586 1.00 64.38 93 ILE A C 1
ATOM 726 O O . ILE A 1 93 ? 7.498 -8.455 1.856 1.00 64.38 93 ILE A O 1
ATOM 730 N N . GLU A 1 94 ? 7.342 -9.486 3.846 1.00 68.44 94 GLU A N 1
ATOM 731 C CA . GLU A 1 94 ? 8.475 -8.862 4.548 1.00 68.44 94 GLU A CA 1
ATOM 732 C C . GLU A 1 94 ? 8.410 -7.330 4.694 1.00 68.44 94 GLU A C 1
ATOM 734 O O . GLU A 1 94 ? 9.388 -6.701 5.102 1.00 68.44 94 GLU A O 1
ATOM 739 N N . GLN A 1 95 ? 7.258 -6.717 4.416 1.00 75.56 95 GLN A N 1
ATOM 740 C CA . GLN A 1 95 ? 7.011 -5.310 4.730 1.00 75.56 95 GLN A CA 1
ATOM 741 C C . GLN A 1 95 ? 6.538 -5.160 6.174 1.00 75.56 95 GLN A C 1
ATOM 743 O O . GLN A 1 95 ? 5.758 -5.973 6.668 1.00 75.56 95 GLN A O 1
ATOM 748 N N . GLY A 1 96 ? 7.022 -4.124 6.856 1.00 79.75 96 GLY A N 1
ATOM 749 C CA . GLY A 1 96 ? 6.524 -3.751 8.173 1.00 79.75 96 GLY A CA 1
ATOM 750 C C . GLY A 1 96 ? 5.321 -2.834 8.025 1.00 79.75 96 GLY A C 1
ATOM 751 O O . GLY A 1 96 ? 5.401 -1.846 7.309 1.00 79.75 96 GLY A O 1
ATOM 752 N N . VAL A 1 97 ? 4.222 -3.129 8.701 1.00 85.06 97 VAL A N 1
ATOM 753 C CA . VAL A 1 97 ? 3.058 -2.247 8.801 1.00 85.06 97 VAL A CA 1
ATOM 754 C C . VAL A 1 97 ? 2.942 -1.792 10.243 1.00 85.06 97 VAL A C 1
ATOM 756 O O . VAL A 1 97 ? 3.098 -2.584 11.169 1.00 85.06 97 VAL A O 1
ATOM 759 N N . VAL A 1 98 ? 2.714 -0.503 10.434 1.00 86.56 98 VAL A N 1
ATOM 760 C CA . VAL A 1 98 ? 2.596 0.121 11.746 1.00 86.56 98 VAL A CA 1
ATOM 761 C C . VAL A 1 98 ? 1.279 0.871 11.776 1.00 86.56 98 VAL A C 1
ATOM 763 O O . VAL A 1 98 ? 1.071 1.800 10.994 1.00 86.56 98 VAL A O 1
ATOM 766 N N . LEU A 1 99 ? 0.402 0.483 12.692 1.00 87.81 99 LEU A N 1
ATOM 767 C CA . LEU A 1 99 ? -0.714 1.323 13.092 1.00 87.81 99 LEU A CA 1
ATOM 768 C C . LEU A 1 99 ? -0.132 2.467 13.929 1.00 87.81 99 LEU A C 1
ATOM 770 O O . LEU A 1 99 ? 0.620 2.218 14.857 1.00 87.81 99 LEU A O 1
ATOM 774 N N . ARG A 1 100 ? -0.395 3.724 13.584 1.00 88.69 100 ARG A N 1
ATOM 775 C CA . ARG A 1 100 ? 0.127 4.895 14.313 1.00 88.69 100 ARG A CA 1
ATOM 776 C C . ARG A 1 100 ? -0.896 5.442 15.293 1.00 88.69 100 ARG A C 1
ATOM 778 O O . ARG A 1 100 ? -0.573 5.741 16.441 1.00 88.69 100 ARG A O 1
ATOM 785 N N . SER A 1 101 ? -2.136 5.563 14.842 1.00 88.50 101 SER A N 1
ATOM 786 C CA . SER A 1 101 ? -3.260 6.037 15.640 1.00 88.50 101 SER A CA 1
ATOM 787 C C . SER A 1 101 ? -4.572 5.509 15.076 1.00 88.50 101 SER A C 1
ATOM 789 O O . SER A 1 101 ? -4.644 5.120 13.914 1.00 88.50 101 SER A O 1
ATOM 791 N N . ILE A 1 102 ? -5.593 5.515 15.927 1.00 90.88 102 ILE A N 1
ATOM 792 C CA . ILE A 1 102 ? -6.993 5.302 15.565 1.00 90.88 102 ILE A CA 1
ATOM 793 C C . ILE A 1 102 ? -7.743 6.510 16.101 1.00 90.88 102 ILE A C 1
ATOM 795 O O . ILE A 1 102 ? -7.495 6.913 17.245 1.00 90.88 102 ILE A O 1
ATOM 799 N N . ASP A 1 103 ? -8.598 7.067 15.259 1.00 90.69 103 ASP A N 1
ATOM 800 C CA . ASP A 1 103 ? -9.639 8.014 15.612 1.00 90.69 103 ASP A CA 1
ATOM 801 C C . ASP A 1 103 ? -10.961 7.239 15.635 1.00 90.69 103 ASP A C 1
ATOM 803 O O . ASP A 1 103 ? -11.519 6.918 14.584 1.00 90.69 103 ASP A O 1
ATOM 807 N N . SER A 1 104 ? -11.409 6.868 16.838 1.00 86.19 104 SER A N 1
ATOM 808 C CA . SER A 1 104 ? -12.633 6.081 17.017 1.00 86.19 104 SER A CA 1
ATOM 809 C C . SER A 1 104 ? -13.892 6.882 16.669 1.00 86.19 104 SER A C 1
ATOM 811 O O . SER A 1 104 ? -14.883 6.280 16.275 1.00 86.19 104 SER A O 1
ATOM 813 N N . ASP A 1 105 ? -13.863 8.216 16.778 1.00 87.75 105 ASP A N 1
ATOM 814 C CA . ASP A 1 105 ? -15.028 9.061 16.482 1.00 87.75 105 ASP A CA 1
ATOM 815 C C . ASP A 1 105 ? -15.246 9.186 14.968 1.00 87.75 105 ASP A C 1
ATOM 817 O O . ASP A 1 105 ? -16.382 9.206 14.496 1.00 87.75 105 ASP A O 1
ATOM 821 N N . ALA A 1 106 ? -14.152 9.266 14.204 1.00 88.62 106 ALA A N 1
ATOM 822 C CA . ALA A 1 106 ? -14.184 9.314 12.743 1.00 88.62 106 ALA A CA 1
ATOM 823 C C . ALA A 1 106 ? -14.093 7.930 12.071 1.00 88.62 106 ALA A C 1
ATOM 825 O O . ALA A 1 106 ? -14.097 7.867 10.844 1.00 88.62 106 ALA A O 1
ATOM 826 N N . GLU A 1 107 ? -13.970 6.848 12.848 1.00 91.06 107 GLU A N 1
ATOM 827 C CA . GLU A 1 107 ? -13.748 5.474 12.366 1.00 91.06 107 GLU A CA 1
ATOM 828 C C . GLU A 1 107 ? -12.579 5.372 11.363 1.00 91.06 107 GLU A C 1
ATOM 830 O O . GLU A 1 107 ? -12.639 4.659 10.358 1.00 91.06 107 GLU A O 1
ATOM 835 N N . THR A 1 108 ? -11.490 6.106 11.629 1.00 93.25 108 THR A N 1
ATOM 836 C CA . THR A 1 108 ? -10.310 6.156 10.748 1.00 93.25 108 THR A CA 1
ATOM 837 C C . THR A 1 108 ? -9.026 5.776 11.474 1.00 93.25 108 THR A C 1
ATOM 839 O O . THR A 1 108 ? -8.903 5.883 12.696 1.00 93.25 108 THR A O 1
ATOM 842 N N . ALA A 1 109 ? -8.029 5.342 10.710 1.00 91.75 109 ALA A N 1
ATOM 843 C CA . ALA A 1 109 ? -6.717 4.987 11.219 1.00 91.75 109 ALA A CA 1
ATOM 844 C C . ALA A 1 109 ? -5.591 5.658 10.435 1.00 91.75 109 ALA A C 1
ATOM 846 O O . ALA A 1 109 ? -5.642 5.781 9.210 1.00 91.75 109 ALA A O 1
ATOM 847 N N . PHE A 1 110 ? -4.518 6.000 11.150 1.00 91.62 110 PHE A N 1
ATOM 848 C CA . PHE A 1 110 ? -3.249 6.344 10.525 1.00 91.62 110 PHE A CA 1
ATOM 849 C C . PHE A 1 110 ? -2.388 5.083 10.423 1.00 91.62 110 PHE A C 1
ATOM 851 O O . PHE A 1 110 ? -1.940 4.543 11.435 1.00 91.62 110 PHE A O 1
ATOM 858 N N . ILE A 1 111 ? -2.132 4.625 9.199 1.00 89.88 111 ILE A N 1
ATOM 859 C CA . ILE A 1 111 ? -1.310 3.451 8.894 1.00 89.88 111 ILE A CA 1
ATOM 860 C C . ILE A 1 111 ? -0.027 3.885 8.177 1.00 89.88 111 ILE A C 1
ATOM 862 O O . ILE A 1 111 ? -0.050 4.687 7.245 1.00 89.88 111 ILE A O 1
ATOM 866 N N . THR A 1 112 ? 1.114 3.335 8.592 1.00 87.75 112 THR A N 1
ATOM 867 C CA . THR A 1 112 ? 2.416 3.523 7.940 1.00 87.75 112 THR A CA 1
ATOM 868 C C . THR A 1 112 ? 2.975 2.181 7.487 1.00 87.75 112 THR A C 1
ATOM 870 O O . THR A 1 112 ? 2.977 1.212 8.241 1.00 87.75 112 THR A O 1
ATOM 873 N N . VAL A 1 113 ? 3.536 2.133 6.283 1.00 85.50 113 VAL A N 1
ATOM 874 C CA . VAL A 1 113 ? 4.323 0.998 5.796 1.00 85.50 113 VAL A CA 1
ATOM 875 C C . VAL A 1 113 ? 5.794 1.354 5.851 1.00 85.50 113 VAL A C 1
ATOM 877 O O . VAL A 1 113 ? 6.218 2.412 5.387 1.00 85.50 113 VAL A O 1
ATOM 880 N N . GLN A 1 114 ? 6.577 0.434 6.390 1.00 81.19 114 GLN A N 1
ATOM 881 C CA . GLN A 1 114 ? 8.014 0.514 6.515 1.00 81.19 114 GLN A CA 1
ATOM 882 C C . GLN A 1 114 ? 8.699 -0.594 5.725 1.00 81.19 114 GLN A C 1
ATOM 884 O O . GLN A 1 114 ? 8.258 -1.743 5.657 1.00 81.19 114 GLN A O 1
ATOM 889 N N . CYS A 1 115 ? 9.858 -0.249 5.188 1.00 76.62 115 CYS A N 1
ATOM 890 C CA . CYS A 1 115 ? 10.752 -1.168 4.516 1.00 76.62 115 CYS A CA 1
ATOM 891 C C . CYS A 1 115 ? 12.182 -0.837 4.943 1.00 76.62 115 CYS A C 1
ATOM 893 O O . CYS A 1 115 ? 12.635 0.297 4.793 1.00 76.62 115 CYS A O 1
ATOM 895 N N . GLY A 1 116 ? 12.873 -1.801 5.559 1.00 72.75 116 GLY A N 1
ATOM 896 C CA . GLY A 1 116 ? 14.214 -1.575 6.113 1.00 72.75 116 GLY A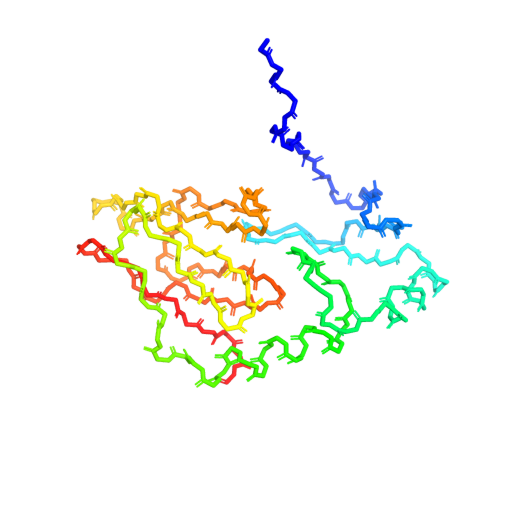 CA 1
ATOM 897 C C . GLY A 1 116 ? 14.277 -0.463 7.173 1.00 72.75 116 GLY A C 1
ATOM 898 O O . GLY A 1 116 ? 15.299 0.206 7.285 1.00 72.75 116 GLY A O 1
ATOM 899 N N . GLY A 1 117 ? 13.184 -0.227 7.911 1.00 72.12 117 GLY A N 1
ATOM 900 C CA . GLY A 1 117 ? 13.083 0.832 8.926 1.00 72.12 117 GLY A CA 1
ATOM 901 C C . GLY A 1 117 ? 12.790 2.236 8.382 1.00 72.12 117 GLY A C 1
ATOM 902 O O . GLY A 1 117 ? 12.731 3.182 9.161 1.00 72.12 117 GLY A O 1
ATOM 903 N N . VAL A 1 118 ? 12.587 2.387 7.070 1.00 75.25 118 VAL A N 1
ATOM 904 C CA . VAL A 1 118 ? 12.197 3.655 6.435 1.00 75.25 118 VAL A CA 1
ATOM 905 C C . VAL A 1 118 ? 10.711 3.606 6.086 1.00 75.25 118 VAL A C 1
ATOM 907 O O . VAL A 1 118 ? 10.266 2.621 5.498 1.00 75.25 118 VAL A O 1
ATOM 910 N N . SER A 1 119 ? 9.949 4.652 6.425 1.00 78.62 119 SER A N 1
ATOM 911 C CA . SER A 1 119 ? 8.561 4.811 5.967 1.00 78.62 119 SER A CA 1
ATOM 912 C C . SER A 1 119 ? 8.520 4.974 4.449 1.00 78.62 119 SER A C 1
ATOM 914 O O . SER A 1 119 ? 9.213 5.827 3.895 1.00 78.62 119 SER A O 1
ATOM 916 N N . VAL A 1 120 ? 7.709 4.164 3.775 1.00 77.06 120 VAL A N 1
ATOM 917 C CA . VAL A 1 120 ? 7.587 4.155 2.307 1.00 77.06 120 VAL A CA 1
ATOM 918 C C . VAL A 1 120 ? 6.174 4.438 1.807 1.00 77.06 120 VAL A C 1
ATOM 920 O O . VAL A 1 120 ? 6.024 4.815 0.649 1.00 77.06 120 VAL A O 1
ATOM 923 N N . ALA A 1 121 ? 5.159 4.305 2.664 1.00 82.38 121 ALA A N 1
ATOM 924 C CA . ALA A 1 121 ? 3.790 4.738 2.395 1.00 82.38 121 ALA A CA 1
ATOM 925 C C . ALA A 1 121 ? 3.069 5.076 3.707 1.00 82.38 121 ALA A C 1
ATOM 927 O O . ALA A 1 121 ? 3.365 4.485 4.749 1.00 82.38 121 ALA A O 1
ATOM 928 N N . GLU A 1 122 ? 2.145 6.031 3.652 1.00 87.25 122 GLU A N 1
ATOM 929 C CA . GLU A 1 122 ? 1.390 6.552 4.793 1.00 87.25 122 GLU A CA 1
ATOM 930 C C . GLU A 1 122 ? -0.054 6.831 4.351 1.00 87.25 122 GLU A C 1
ATOM 932 O O . GLU A 1 122 ? -0.268 7.418 3.291 1.00 87.25 122 GLU A O 1
ATOM 937 N N . TRP A 1 123 ? -1.025 6.419 5.167 1.00 89.81 123 TRP A N 1
ATOM 938 C CA . TRP A 1 123 ? -2.448 6.721 5.002 1.00 89.81 123 TRP A CA 1
ATOM 939 C C . TRP A 1 123 ? -2.961 7.307 6.308 1.00 89.81 123 TRP A C 1
ATOM 941 O O . TRP A 1 123 ? -3.110 6.571 7.276 1.00 89.81 123 TRP A O 1
ATOM 951 N N . GLU A 1 124 ? -3.181 8.619 6.352 1.00 90.31 124 GLU A N 1
ATOM 952 C CA . GLU A 1 124 ? -3.530 9.345 7.585 1.00 90.31 124 GLU A CA 1
ATOM 953 C C . GLU A 1 124 ? -4.989 9.133 8.024 1.00 90.31 124 GLU A C 1
ATOM 955 O O . GLU A 1 124 ? -5.287 9.225 9.211 1.00 90.31 124 GLU A O 1
ATOM 960 N N . HIS A 1 125 ? -5.873 8.812 7.075 1.00 91.88 125 HIS A N 1
ATOM 961 C CA . HIS A 1 125 ? -7.317 8.668 7.282 1.00 91.88 125 HIS A CA 1
ATOM 962 C C . HIS A 1 125 ? -7.857 7.397 6.617 1.00 91.88 125 HIS A C 1
ATOM 964 O O . HIS A 1 125 ? -8.836 7.458 5.880 1.00 91.88 125 HIS A O 1
ATOM 970 N N . ALA A 1 126 ? -7.191 6.257 6.813 1.00 90.94 126 ALA A N 1
ATOM 971 C CA . ALA A 1 126 ? -7.676 4.987 6.278 1.00 90.94 126 ALA A CA 1
ATOM 972 C C . ALA A 1 126 ? -8.987 4.596 6.978 1.00 90.94 126 ALA A C 1
ATOM 974 O O . ALA A 1 126 ? -8.998 4.435 8.200 1.00 90.94 126 ALA A O 1
ATOM 975 N N . ALA A 1 127 ? -10.064 4.448 6.214 1.00 93.69 127 ALA A N 1
ATOM 976 C CA . ALA A 1 127 ? -11.400 4.113 6.698 1.00 93.69 127 ALA A CA 1
ATOM 977 C C . ALA A 1 127 ? -11.879 2.767 6.139 1.00 93.69 127 ALA A C 1
ATOM 979 O O . ALA A 1 127 ? -11.344 2.261 5.152 1.00 93.69 127 ALA A O 1
ATOM 980 N N . VAL A 1 128 ? -12.914 2.187 6.752 1.00 92.88 128 VAL A N 1
ATOM 981 C CA . VAL A 1 128 ? -13.535 0.949 6.255 1.00 92.88 128 VAL A CA 1
ATOM 982 C C . VAL A 1 128 ? -13.976 1.114 4.795 1.00 92.88 128 VAL A C 1
ATOM 984 O O . VAL A 1 128 ? -14.642 2.083 4.434 1.00 92.88 128 VAL A O 1
ATOM 987 N N . GLY A 1 129 ? -13.611 0.147 3.951 1.00 89.44 129 GLY A N 1
ATOM 988 C CA . GLY A 1 129 ? -13.872 0.164 2.508 1.00 89.44 129 GLY A CA 1
ATOM 989 C C . GLY A 1 129 ? -12.771 0.811 1.661 1.00 89.44 129 GLY A C 1
ATOM 990 O O . GLY A 1 129 ? -12.795 0.657 0.436 1.00 89.44 129 GLY A O 1
ATOM 991 N N . ASP A 1 130 ? -11.785 1.473 2.275 1.00 91.06 130 ASP A N 1
ATOM 992 C CA . ASP A 1 130 ? -10.592 1.920 1.559 1.00 91.06 130 ASP A CA 1
ATOM 993 C C . ASP A 1 130 ? -9.741 0.729 1.111 1.00 91.06 130 ASP A C 1
ATOM 995 O O . ASP A 1 130 ? -9.648 -0.297 1.783 1.00 91.06 130 ASP A O 1
ATOM 999 N N . THR A 1 131 ? -9.057 0.895 -0.021 1.00 90.19 131 THR A N 1
ATOM 1000 C CA . THR A 1 131 ? -8.028 -0.041 -0.484 1.00 90.19 131 THR A CA 1
ATOM 1001 C C . THR A 1 131 ? -6.649 0.553 -0.202 1.00 90.19 131 THR A C 1
ATOM 1003 O O . THR A 1 131 ? -6.417 1.713 -0.513 1.00 90.19 131 THR A O 1
ATOM 1006 N N . LEU A 1 132 ? -5.712 -0.234 0.325 1.00 87.44 132 LEU A N 1
ATOM 1007 C CA . LEU A 1 132 ? -4.306 0.117 0.546 1.00 87.44 132 LEU A CA 1
ATOM 1008 C C . LEU A 1 132 ? -3.417 -0.783 -0.323 1.00 87.44 132 LEU A C 1
ATOM 1010 O O . LEU A 1 132 ? -3.621 -1.993 -0.355 1.00 87.44 132 LEU A O 1
ATOM 1014 N N . GLU A 1 133 ? -2.406 -0.243 -1.009 1.00 84.06 133 GLU A N 1
ATOM 1015 C CA . GLU A 1 133 ? -1.418 -1.069 -1.726 1.00 84.06 133 GLU A CA 1
ATOM 1016 C C . GLU A 1 133 ? -0.121 -1.178 -0.912 1.00 84.06 133 GLU A C 1
ATOM 1018 O O . GLU A 1 133 ? 0.639 -0.215 -0.803 1.00 84.06 133 GLU A O 1
ATOM 1023 N N . ILE A 1 134 ? 0.155 -2.364 -0.362 1.00 80.56 134 ILE A N 1
ATOM 1024 C CA . ILE A 1 134 ? 1.348 -2.635 0.454 1.00 80.56 134 ILE A CA 1
ATOM 1025 C C . ILE A 1 134 ? 2.185 -3.699 -0.262 1.00 80.56 134 ILE A C 1
ATOM 1027 O O . ILE A 1 134 ? 1.748 -4.826 -0.495 1.00 80.56 134 ILE A O 1
ATOM 1031 N N . GLY A 1 135 ? 3.389 -3.319 -0.692 1.00 74.31 135 GLY A N 1
ATOM 1032 C CA . GLY A 1 135 ? 4.316 -4.202 -1.409 1.00 74.31 135 GLY A CA 1
ATOM 1033 C C . GLY A 1 135 ? 3.766 -4.836 -2.688 1.00 74.31 135 GLY A C 1
ATOM 1034 O O . GLY A 1 135 ? 4.172 -5.938 -3.049 1.00 74.31 135 GLY A O 1
ATOM 1035 N N . GLY A 1 136 ? 2.858 -4.147 -3.386 1.00 75.50 136 GLY A N 1
ATOM 1036 C CA . GLY A 1 136 ? 2.272 -4.601 -4.652 1.00 75.50 136 GLY A CA 1
ATOM 1037 C C . GLY A 1 136 ? 1.026 -5.482 -4.515 1.00 75.50 136 GLY A C 1
ATOM 1038 O O . GLY A 1 136 ? 0.471 -5.895 -5.544 1.00 75.50 136 GLY A O 1
ATOM 1039 N N . VAL A 1 137 ? 0.589 -5.739 -3.279 1.00 79.75 137 VAL A N 1
ATOM 1040 C CA . VAL A 1 137 ? -0.667 -6.412 -2.928 1.00 79.75 137 VAL A CA 1
ATOM 1041 C C . VAL A 1 137 ? -1.667 -5.363 -2.443 1.00 79.75 137 VAL A C 1
ATOM 1043 O O . VAL A 1 137 ? -1.293 -4.438 -1.727 1.00 79.75 137 VAL A O 1
ATOM 1046 N N . GLU A 1 138 ? -2.918 -5.494 -2.872 1.00 85.69 138 GLU A N 1
ATOM 1047 C CA . GLU A 1 138 ? -4.013 -4.616 -2.457 1.00 85.69 138 GLU A CA 1
ATOM 1048 C C . GLU A 1 138 ? -4.719 -5.224 -1.241 1.00 85.69 138 GLU A C 1
ATOM 1050 O O . GLU A 1 138 ? -4.949 -6.433 -1.202 1.00 85.69 138 GLU A O 1
ATOM 1055 N N . TYR A 1 139 ? -5.049 -4.381 -0.268 1.00 86.75 139 TYR A N 1
ATOM 1056 C CA . TYR A 1 139 ? -5.704 -4.734 0.985 1.00 86.75 139 TYR A CA 1
ATOM 1057 C C . TYR A 1 139 ? -6.923 -3.853 1.182 1.00 86.75 139 TYR A C 1
ATOM 1059 O O . TYR A 1 139 ? -6.788 -2.637 1.113 1.00 86.75 139 TYR A O 1
ATOM 1067 N N . ASP A 1 140 ? -8.086 -4.433 1.436 1.00 91.38 140 ASP A N 1
ATOM 1068 C CA . ASP A 1 140 ? -9.249 -3.669 1.865 1.00 91.38 140 ASP A CA 1
ATOM 1069 C C . ASP A 1 140 ? -9.190 -3.473 3.389 1.00 91.38 140 ASP A C 1
ATOM 1071 O O . ASP A 1 140 ? -8.849 -4.391 4.143 1.00 91.38 140 ASP A O 1
ATOM 1075 N N . VAL A 1 141 ? -9.491 -2.259 3.849 1.00 91.94 141 VAL A N 1
ATOM 1076 C CA . VAL A 1 141 ? -9.697 -1.969 5.270 1.00 91.94 141 VAL A CA 1
ATOM 1077 C C . VAL A 1 141 ? -11.068 -2.522 5.641 1.00 91.94 141 VAL A C 1
ATOM 1079 O O . VAL A 1 141 ? -12.100 -1.956 5.279 1.00 91.94 141 VAL A O 1
ATOM 1082 N N . ALA A 1 142 ? -11.077 -3.667 6.315 1.00 91.50 142 ALA A N 1
ATOM 1083 C CA . ALA A 1 142 ? -12.298 -4.401 6.624 1.00 91.50 142 ALA A CA 1
ATOM 1084 C C . ALA A 1 142 ? -12.963 -3.909 7.914 1.00 91.50 142 ALA A C 1
ATOM 1086 O O . ALA A 1 142 ? -14.185 -3.944 8.034 1.00 91.50 142 ALA A O 1
ATOM 1087 N N . GLU A 1 143 ? -12.162 -3.455 8.878 1.00 91.75 143 GLU A N 1
ATOM 1088 C CA . GLU A 1 143 ? -12.640 -3.013 10.185 1.00 91.75 143 GLU A CA 1
ATOM 1089 C C . GLU A 1 143 ? -11.674 -1.986 10.779 1.00 91.75 143 GLU A C 1
ATOM 1091 O O . GLU A 1 143 ? -10.456 -2.17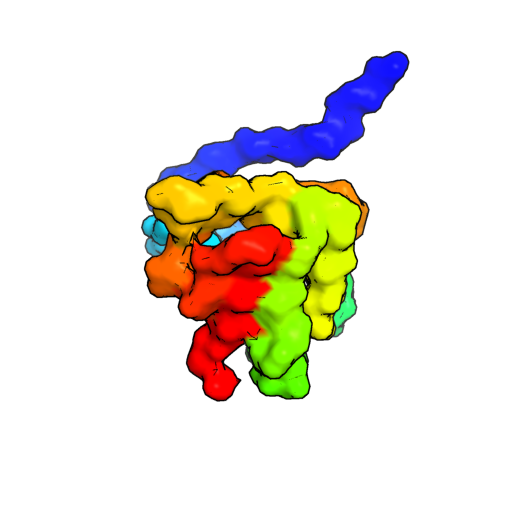2 10.719 1.00 91.75 143 GLU A O 1
ATOM 1096 N N . VAL A 1 144 ? -12.222 -0.928 11.374 1.00 90.88 144 VAL A N 1
ATOM 1097 C CA . VAL A 1 144 ? -11.508 0.007 12.249 1.00 90.88 144 VAL A CA 1
ATOM 1098 C C . VAL A 1 144 ? -12.277 0.015 13.564 1.00 90.88 144 VAL A C 1
ATOM 1100 O O . VAL A 1 144 ? -13.430 0.429 13.597 1.00 90.88 144 VAL A O 1
ATOM 1103 N N . GLY A 1 145 ? -11.671 -0.509 14.624 1.00 83.69 145 GLY A N 1
ATOM 1104 C CA . GLY A 1 145 ? -12.323 -0.685 15.920 1.00 83.69 145 GLY A CA 1
ATOM 1105 C C . GLY A 1 145 ? -11.460 -0.195 17.076 1.00 83.69 145 GLY A C 1
ATOM 1106 O O . GLY A 1 145 ? -10.378 0.363 16.880 1.00 83.69 145 GLY A O 1
ATOM 1107 N N . ASP A 1 146 ? -11.920 -0.437 18.304 1.00 78.69 146 ASP A N 1
ATOM 1108 C CA . ASP A 1 146 ? -11.252 0.033 19.519 1.00 78.69 146 ASP A CA 1
ATOM 1109 C C . ASP A 1 146 ? -9.859 -0.588 19.690 1.00 78.69 146 ASP A C 1
ATOM 1111 O O . ASP A 1 146 ? -9.670 -1.671 20.241 1.00 78.69 146 ASP A O 1
ATOM 1115 N N . GLY A 1 147 ? -8.855 0.137 19.196 1.00 82.81 147 GLY A N 1
ATOM 1116 C CA . GLY A 1 147 ? -7.447 -0.231 19.290 1.00 82.81 147 GLY A CA 1
ATOM 1117 C C . GLY A 1 147 ? -6.936 -1.130 18.167 1.00 82.81 147 GLY A C 1
ATOM 1118 O O . GLY A 1 147 ? -5.752 -1.459 18.190 1.00 82.81 147 GLY A O 1
ATOM 1119 N N . SER A 1 148 ? -7.760 -1.491 17.174 1.00 88.88 148 SER A N 1
ATOM 1120 C CA . SER A 1 148 ? -7.298 -2.340 16.075 1.00 88.88 148 SER A CA 1
ATOM 1121 C C . SER A 1 148 ? -7.850 -1.997 14.693 1.00 88.88 148 SER A C 1
ATOM 1123 O O . SER A 1 148 ? -8.896 -1.367 14.559 1.00 88.88 148 SER A O 1
ATOM 1125 N N . VAL A 1 149 ? -7.121 -2.421 13.660 1.00 90.25 149 VAL A N 1
ATOM 1126 C CA . VAL A 1 149 ? -7.536 -2.343 12.254 1.00 90.25 149 VAL A CA 1
ATOM 1127 C C . VAL A 1 149 ? -7.367 -3.708 11.606 1.00 90.25 149 VAL A C 1
ATOM 1129 O O . VAL A 1 149 ? -6.282 -4.289 11.680 1.00 90.25 149 VAL A O 1
ATOM 1132 N N . ARG A 1 150 ? -8.405 -4.199 10.926 1.00 90.75 150 ARG A N 1
ATOM 1133 C CA . ARG A 1 150 ? -8.338 -5.430 10.131 1.00 90.75 150 ARG A CA 1
ATOM 1134 C C . ARG A 1 150 ? -8.133 -5.104 8.657 1.00 90.75 150 ARG A C 1
ATOM 1136 O O . ARG A 1 150 ? -8.883 -4.317 8.081 1.00 90.75 150 ARG A O 1
ATOM 1143 N N . LEU A 1 151 ? -7.128 -5.731 8.051 1.00 88.56 151 LEU A N 1
ATOM 1144 C CA . LEU A 1 151 ? -6.845 -5.646 6.620 1.00 88.56 151 LEU A CA 1
ATOM 1145 C C . LEU A 1 151 ? -7.111 -6.995 5.958 1.00 88.56 151 LEU A C 1
ATOM 1147 O O . LEU A 1 151 ? -6.676 -8.025 6.464 1.00 88.56 151 LEU A O 1
ATOM 1151 N N . GLU A 1 152 ? -7.759 -6.989 4.799 1.00 88.06 152 GLU A N 1
ATOM 1152 C CA . GLU A 1 152 ? -8.064 -8.205 4.041 1.00 88.06 152 GLU A CA 1
ATOM 1153 C C . GLU A 1 152 ? -7.451 -8.125 2.637 1.00 88.06 152 GLU A C 1
ATOM 1155 O O . GLU A 1 152 ? -7.624 -7.121 1.949 1.00 88.06 152 GLU A O 1
ATOM 1160 N N . PRO A 1 153 ? -6.703 -9.141 2.174 1.00 83.75 153 PRO A N 1
ATOM 1161 C CA . PRO A 1 153 ? -6.111 -9.109 0.842 1.00 83.75 153 PRO A CA 1
ATOM 1162 C C . PRO A 1 153 ? -7.188 -9.167 -0.241 1.00 83.75 153 PRO A C 1
ATOM 1164 O O . PRO A 1 153 ? -8.068 -10.024 -0.221 1.00 83.75 153 PRO A O 1
ATOM 1167 N N . LYS A 1 154 ? -7.082 -8.281 -1.231 1.00 82.06 154 LYS A N 1
ATOM 1168 C CA . LYS A 1 154 ? -8.044 -8.167 -2.325 1.00 82.06 154 LYS A CA 1
ATOM 1169 C C . LYS A 1 154 ? -7.721 -9.126 -3.467 1.00 82.06 154 LYS A C 1
ATOM 1171 O O . LYS A 1 154 ? -6.597 -9.156 -3.973 1.00 82.06 154 LYS A O 1
ATOM 1176 N N . GLY A 1 155 ? -8.747 -9.835 -3.942 1.00 71.94 155 GLY A N 1
ATOM 1177 C CA . GLY A 1 155 ? -8.666 -10.664 -5.149 1.00 71.94 155 GLY A CA 1
ATOM 1178 C C . GLY A 1 155 ? -7.831 -11.937 -4.991 1.00 71.94 155 GLY A C 1
ATOM 1179 O O . GLY A 1 155 ? -7.198 -12.360 -5.959 1.00 71.94 155 GLY A O 1
ATOM 1180 N N . VAL A 1 156 ? -7.826 -12.513 -3.788 1.00 61.09 156 VAL A N 1
ATOM 1181 C CA . VAL A 1 156 ? -7.271 -13.837 -3.454 1.00 61.09 156 VAL A CA 1
ATOM 1182 C C . VAL A 1 156 ? -8.356 -14.800 -3.007 1.00 61.09 156 VAL A C 1
ATOM 1184 O O . VAL A 1 156 ? -9.402 -14.326 -2.515 1.00 61.09 156 VAL A O 1
#

Organism: NCBI:txid1128680

Secondary structure (DSSP, 8-state):
---TTSPPP----TT-EEEETTEEEEEEEEETTEEEEEESSHHHHHHHHTSPTTS--S----HHHHHHHHHHHHHTGGG-EE--TT--EE-TTS-EEEEEEEETTTTEEEEEEEETTEEEEEEEEEETT-EEEETTEEEEEEEEETTEEEEEETT-

Foldseek 3Di:
DDPPDQPDDDDDDAQDWDDDPNFIWGFHDDDLADTDTDGPDPVSVVVLCPPDQPDQDQEHPHPVNLVVLLVQCVVCQPPAKAQALPDFDQRSNRKTKHFNDADAVLQFTWIFIDGPNHTDDIDHGQHAQDWHQGHNWIWGFHGRDDRITRTGTPPD

pLDDT: mean 78.37, std 12.82, range [28.47, 93.69]